Protein AF-A0A7J8FVD7-F1 (afdb_monomer_lite)

Secondary structure (DSSP, 8-state):
-HHHHHH-HHHHHHTTT---HHHHHHHHHHHHHT---TTS-HHHHHHHHHHHHHHHHHHHHHHSSS-HHHHHHHHHHHHHHHTHHHHHHTTHHHHHHT-------

InterPro domains:
  IPR002475 Bcl2-like [PS50062] (48-95)
  IPR036834 Bcl-2-like superfamily [G3DSA:1.10.437.10] (1-100)
  IPR036834 Bcl-2-like superfamily [SSF56854] (2-103)

Sequence (105 aa):
MERELKKDKALMNSFQDGLSYSVFKTITDQFLRGVDTRGESEVNARGFKAALAIDVTAKLTAIDNHPMNKVLGFGAKYLRENFSPWIQQHGGWEKVLGIAHEEVD

Foldseek 3Di:
DLVVCVVPVVNVVVCPVHDDLVNLLVVLVVVLVPDDCPPHDPLQSLLVSLVVLVVSLVSVLVRDDDDNVVSVVSSVVNCVVPPVVVQVVVVHNCRSNVPDPPPPD

Organism: Molossus molossus (NCBI:txid27622)

Structure (mmCIF, N/CA/C/O backbone):
data_AF-A0A7J8FVD7-F1
#
_entry.id   AF-A0A7J8FVD7-F1
#
loop_
_atom_site.group_PDB
_atom_site.id
_atom_site.type_symbol
_atom_site.label_atom_id
_atom_site.label_alt_id
_atom_site.label_comp_id
_atom_site.label_asym_id
_atom_site.label_entity_id
_atom_site.label_seq_id
_atom_site.pdbx_PDB_ins_code
_atom_site.Cartn_x
_atom_site.Cartn_y
_atom_site.Cartn_z
_atom_site.occupancy
_atom_site.B_iso_or_equiv
_atom_site.auth_seq_id
_atom_site.auth_comp_id
_atom_site.auth_asym_id
_atom_site.auth_atom_id
_atom_site.pdbx_PDB_model_num
ATOM 1 N N . MET A 1 1 ? -3.601 -16.611 -7.546 1.00 53.28 1 MET A N 1
ATOM 2 C CA . MET A 1 1 ? -3.172 -15.227 -7.827 1.00 53.28 1 MET A CA 1
ATOM 3 C C . MET A 1 1 ? -1.902 -15.178 -8.654 1.00 53.28 1 MET A C 1
ATOM 5 O O . MET A 1 1 ? -2.022 -14.824 -9.807 1.00 53.28 1 MET A O 1
ATOM 9 N N . GLU A 1 2 ? -0.733 -15.584 -8.150 1.00 49.66 2 GLU A N 1
ATOM 10 C CA . GLU A 1 2 ? 0.505 -15.591 -8.957 1.00 49.66 2 GLU A CA 1
ATOM 11 C C . GLU A 1 2 ? 0.348 -16.401 -10.256 1.00 49.66 2 GLU A C 1
ATOM 13 O O . GLU A 1 2 ? 0.655 -15.924 -11.341 1.00 49.66 2 GLU A O 1
ATOM 18 N N . ARG A 1 3 ? -0.255 -17.594 -10.156 1.00 54.41 3 ARG A N 1
ATOM 19 C CA . ARG A 1 3 ? -0.618 -18.426 -11.313 1.00 54.41 3 ARG A CA 1
ATOM 20 C C . ARG A 1 3 ? -1.650 -17.791 -12.247 1.00 54.41 3 ARG A C 1
ATOM 22 O O . ARG A 1 3 ? -1.649 -18.125 -13.418 1.00 54.41 3 ARG A O 1
ATOM 29 N N . GLU A 1 4 ? -2.518 -16.915 -11.748 1.00 58.62 4 GLU A N 1
ATOM 30 C CA . GLU A 1 4 ? -3.546 -16.251 -12.567 1.00 58.62 4 GLU A CA 1
ATOM 31 C C . GLU A 1 4 ? -2.971 -15.009 -13.262 1.00 58.62 4 GLU A C 1
ATOM 33 O O . GLU A 1 4 ? -3.179 -14.825 -14.454 1.00 58.62 4 GLU A O 1
ATOM 38 N N . LEU A 1 5 ? -2.129 -14.241 -12.560 1.00 60.22 5 LEU A N 1
ATOM 39 C CA . LEU A 1 5 ? -1.349 -13.133 -13.117 1.00 60.22 5 LEU A CA 1
ATOM 40 C C . LEU A 1 5 ? -0.393 -13.614 -14.218 1.00 60.22 5 LEU A C 1
ATOM 42 O O . LEU A 1 5 ? -0.299 -12.980 -15.260 1.00 60.22 5 LEU A O 1
ATOM 46 N N . LYS A 1 6 ? 0.258 -14.771 -14.026 1.00 58.19 6 LYS A N 1
ATOM 47 C CA . LYS A 1 6 ? 1.152 -15.379 -15.029 1.00 58.19 6 LYS A CA 1
ATOM 48 C C . LYS A 1 6 ? 0.422 -15.972 -16.242 1.00 58.19 6 LYS A C 1
ATOM 50 O O . LYS A 1 6 ? 1.041 -16.129 -17.291 1.00 58.19 6 LYS A O 1
ATOM 55 N N . LYS A 1 7 ? -0.860 -16.339 -16.114 1.00 58.28 7 LYS A N 1
ATOM 56 C CA . LYS A 1 7 ? -1.675 -16.878 -17.222 1.00 58.28 7 LYS A CA 1
ATOM 57 C C . LYS A 1 7 ? -2.189 -15.781 -18.145 1.00 58.28 7 LYS A C 1
ATOM 59 O O . LYS A 1 7 ? -2.379 -16.034 -19.335 1.00 58.28 7 LYS A O 1
ATOM 64 N N . ASP A 1 8 ? -2.412 -14.584 -17.612 1.00 66.00 8 ASP A N 1
ATOM 65 C CA . ASP A 1 8 ? -2.868 -13.456 -18.406 1.00 66.00 8 ASP A CA 1
ATOM 66 C C . ASP A 1 8 ? -1.692 -12.841 -19.179 1.00 66.00 8 ASP A C 1
ATOM 68 O O . ASP A 1 8 ? -0.924 -12.006 -18.701 1.00 66.00 8 ASP A O 1
ATOM 72 N N . LYS A 1 9 ? -1.546 -13.309 -20.419 1.00 58.47 9 LYS A N 1
ATOM 73 C CA . LYS A 1 9 ? -0.483 -12.908 -21.343 1.00 58.47 9 LYS A CA 1
ATOM 74 C C . LYS A 1 9 ? -0.549 -11.417 -21.703 1.00 58.47 9 LYS A C 1
ATOM 76 O O . LYS A 1 9 ? 0.484 -10.840 -22.025 1.00 58.47 9 LYS A O 1
ATOM 81 N N . ALA A 1 10 ? -1.729 -10.792 -21.646 1.00 59.66 10 ALA A N 1
ATOM 82 C CA . ALA A 1 10 ? -1.897 -9.364 -21.913 1.00 59.66 10 ALA A CA 1
ATOM 83 C C . ALA A 1 10 ? -1.413 -8.521 -20.724 1.00 59.66 10 ALA A C 1
ATOM 85 O O . ALA A 1 10 ? -0.693 -7.542 -20.923 1.00 59.66 10 ALA A O 1
ATOM 86 N N . LEU A 1 11 ? -1.720 -8.957 -19.498 1.00 63.44 11 LEU A N 1
ATOM 87 C CA . LEU A 1 11 ? -1.145 -8.400 -18.270 1.00 63.44 11 LEU A CA 1
ATOM 88 C C . LEU A 1 11 ? 0.380 -8.549 -18.259 1.00 63.44 11 LEU A C 1
ATOM 90 O O . LEU A 1 11 ? 1.079 -7.558 -18.075 1.00 63.44 11 LEU A O 1
ATOM 94 N N . MET A 1 12 ? 0.901 -9.742 -18.553 1.00 63.47 12 MET A N 1
ATOM 95 C CA . MET A 1 12 ? 2.349 -9.983 -18.614 1.00 63.47 12 MET A CA 1
ATOM 96 C C . MET A 1 12 ? 3.041 -9.126 -19.688 1.00 63.47 12 MET A C 1
ATOM 98 O O . MET A 1 12 ? 4.110 -8.574 -19.444 1.00 63.47 12 MET A O 1
ATOM 102 N N . ASN A 1 13 ? 2.410 -8.937 -20.852 1.00 60.53 13 ASN A N 1
ATOM 103 C CA . ASN A 1 13 ? 2.932 -8.053 -21.898 1.00 60.53 13 ASN A CA 1
ATOM 104 C C . ASN A 1 13 ? 2.899 -6.568 -21.492 1.00 60.53 13 ASN A C 1
ATOM 106 O O . ASN A 1 13 ? 3.787 -5.819 -21.886 1.00 60.53 13 ASN A O 1
ATOM 110 N N . SER A 1 14 ? 1.935 -6.140 -20.668 1.00 59.62 14 SER A N 1
ATOM 111 C CA . SER A 1 14 ? 1.886 -4.764 -20.143 1.00 59.62 14 SER A CA 1
ATOM 112 C C . SER A 1 14 ? 3.040 -4.426 -19.187 1.00 59.62 14 SER A C 1
ATOM 114 O O . SER A 1 14 ? 3.302 -3.251 -18.935 1.00 59.62 14 SER A O 1
ATOM 116 N N . PHE A 1 15 ? 3.763 -5.439 -18.693 1.00 62.12 15 PHE A N 1
ATOM 117 C CA . PHE A 1 15 ? 4.966 -5.270 -17.877 1.00 62.12 15 PHE A CA 1
ATOM 118 C C . PHE A 1 15 ? 6.270 -5.243 -18.691 1.00 62.12 15 PHE A C 1
ATOM 120 O O . PHE A 1 15 ? 7.326 -5.036 -18.095 1.00 62.12 15 PHE A O 1
ATOM 127 N N . GLN A 1 16 ? 6.239 -5.398 -20.025 1.00 57.78 16 GLN A N 1
ATOM 128 C CA . GLN A 1 16 ? 7.460 -5.413 -20.852 1.00 57.78 16 GLN A CA 1
ATOM 129 C C . GLN A 1 16 ? 8.232 -4.082 -20.827 1.00 57.78 16 GLN A C 1
ATOM 131 O O . GLN A 1 16 ? 9.458 -4.104 -20.768 1.00 57.78 16 GLN A O 1
ATOM 136 N N . ASP A 1 17 ? 7.535 -2.942 -20.750 1.00 63.97 17 ASP A N 1
ATOM 137 C CA . ASP A 1 17 ? 8.138 -1.609 -20.523 1.00 63.97 17 ASP A CA 1
ATOM 138 C C . ASP A 1 17 ? 8.336 -1.286 -19.025 1.00 63.97 17 ASP A C 1
ATOM 140 O O . ASP A 1 17 ? 8.825 -0.227 -18.620 1.00 63.97 17 ASP A O 1
ATOM 144 N N . GLY A 1 18 ? 7.963 -2.243 -18.183 1.00 68.88 18 GLY A N 1
ATOM 145 C CA . GLY A 1 18 ? 8.072 -2.240 -16.744 1.00 68.88 18 GLY A CA 1
ATOM 146 C C . GLY A 1 18 ? 6.859 -1.735 -15.984 1.00 68.88 18 GLY A C 1
ATOM 147 O O . GLY A 1 18 ? 6.065 -0.924 -16.453 1.00 68.88 18 GLY A O 1
ATOM 148 N N . LEU A 1 19 ? 6.729 -2.216 -14.745 1.00 78.44 19 LEU A N 1
ATOM 149 C CA . LEU A 1 19 ? 5.618 -1.844 -13.878 1.00 78.44 19 LEU A CA 1
ATOM 150 C C . LEU A 1 19 ? 5.673 -0.338 -13.576 1.00 78.44 19 LEU A C 1
ATOM 152 O O . LEU A 1 19 ? 6.656 0.174 -13.021 1.00 78.44 19 LEU A O 1
ATOM 156 N N . SER A 1 20 ? 4.620 0.382 -13.955 1.00 86.94 20 SER A N 1
ATOM 157 C CA . SER A 1 20 ? 4.395 1.784 -13.598 1.00 86.94 20 SER A CA 1
ATOM 158 C C . SER A 1 20 ? 3.471 1.887 -12.381 1.00 86.94 20 SER A C 1
ATOM 160 O O . SER A 1 20 ? 2.760 0.940 -12.038 1.00 86.94 20 SER A O 1
ATOM 162 N N . TYR A 1 21 ? 3.448 3.052 -11.723 1.00 90.25 21 TYR A N 1
ATOM 163 C CA . TYR A 1 21 ? 2.564 3.255 -10.570 1.00 90.25 21 TYR A CA 1
ATOM 164 C C . TYR A 1 21 ? 1.080 3.162 -10.949 1.00 90.25 21 TYR A C 1
ATOM 166 O O . TYR A 1 21 ? 0.288 2.631 -10.178 1.00 90.25 21 TYR A O 1
ATOM 174 N N . SER A 1 22 ? 0.689 3.661 -12.126 1.00 89.69 22 SER A N 1
ATOM 175 C CA . SER A 1 22 ? -0.705 3.593 -12.579 1.00 89.69 22 SER A CA 1
ATOM 176 C C . SER A 1 22 ? -1.157 2.148 -12.771 1.00 89.69 22 SER A C 1
ATOM 178 O O . SER A 1 22 ? -2.223 1.787 -12.282 1.00 89.69 22 SER A O 1
ATOM 180 N N . VAL A 1 23 ? -0.319 1.309 -13.388 1.00 86.62 23 VAL A N 1
ATOM 181 C CA . VAL A 1 23 ? -0.593 -0.125 -13.562 1.00 86.62 23 VAL A CA 1
ATOM 182 C C . VAL A 1 23 ? -0.655 -0.833 -12.208 1.00 86.62 23 VAL A C 1
ATOM 184 O O . VAL A 1 23 ? -1.628 -1.536 -11.936 1.00 86.62 23 VAL A O 1
ATOM 187 N N . PHE A 1 24 ? 0.314 -0.583 -11.317 1.00 89.88 24 PHE A N 1
ATOM 188 C CA . PHE A 1 24 ? 0.289 -1.093 -9.941 1.00 89.88 24 PHE A CA 1
ATOM 189 C C . PHE A 1 24 ? -1.026 -0.733 -9.228 1.00 89.88 24 PHE A C 1
ATOM 191 O O . PHE A 1 24 ? -1.681 -1.594 -8.635 1.00 89.88 24 PHE A O 1
ATOM 198 N N . LYS A 1 25 ? -1.440 0.536 -9.324 1.00 93.06 25 LYS A N 1
ATOM 199 C CA . LYS A 1 25 ? -2.674 1.041 -8.718 1.00 93.06 25 LYS A CA 1
ATOM 200 C C . LYS A 1 25 ? -3.901 0.337 -9.292 1.00 93.06 25 LYS A C 1
ATOM 202 O O . LYS A 1 25 ? -4.755 -0.087 -8.525 1.00 93.06 25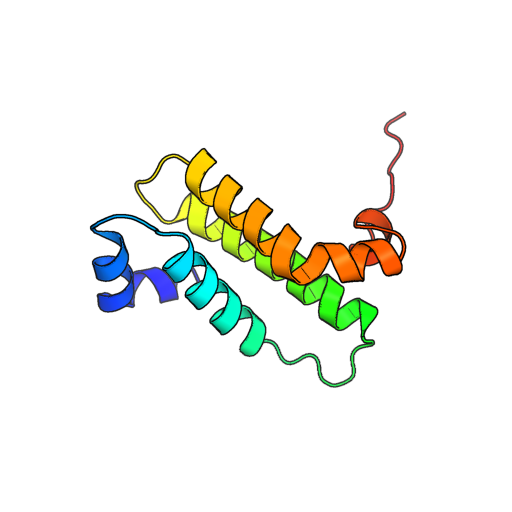 LYS A O 1
ATOM 207 N N . THR A 1 26 ? -3.985 0.181 -10.614 1.00 90.56 26 THR A N 1
ATOM 208 C CA . THR A 1 26 ? -5.107 -0.506 -11.269 1.00 90.56 26 THR A CA 1
ATOM 209 C C . THR A 1 26 ? -5.227 -1.958 -10.819 1.00 90.56 26 THR A C 1
ATOM 211 O O . THR A 1 26 ? -6.323 -2.377 -10.454 1.00 90.56 26 THR A O 1
ATOM 214 N N . ILE A 1 27 ? -4.117 -2.701 -10.778 1.00 87.44 27 ILE A N 1
ATOM 215 C CA . ILE A 1 27 ? -4.102 -4.097 -10.313 1.00 87.44 27 ILE A CA 1
ATOM 216 C C . ILE A 1 27 ? -4.576 -4.178 -8.860 1.00 87.44 27 ILE A C 1
ATOM 218 O O . ILE A 1 27 ? -5.440 -4.991 -8.527 1.00 87.44 27 ILE A O 1
ATOM 222 N N . THR A 1 28 ? -4.047 -3.304 -8.001 1.00 91.81 28 THR A N 1
ATOM 223 C CA . THR A 1 28 ? -4.388 -3.298 -6.574 1.00 91.81 28 THR A CA 1
ATOM 224 C C . THR A 1 28 ? -5.856 -2.922 -6.360 1.00 91.81 28 THR A C 1
ATOM 226 O O . THR A 1 28 ? -6.572 -3.635 -5.664 1.00 91.81 28 THR A O 1
ATOM 229 N N . ASP A 1 29 ? -6.354 -1.876 -7.026 1.00 93.62 29 ASP A N 1
ATOM 230 C CA . ASP A 1 29 ? -7.758 -1.454 -6.948 1.00 93.62 29 ASP A CA 1
ATOM 231 C C . ASP A 1 29 ? -8.715 -2.560 -7.413 1.00 93.62 29 ASP A C 1
ATOM 233 O O . ASP A 1 29 ? -9.740 -2.802 -6.773 1.00 93.62 29 ASP A O 1
ATOM 237 N N . GLN A 1 30 ? -8.398 -3.237 -8.520 1.00 89.38 30 GLN A N 1
ATOM 238 C CA . GLN A 1 30 ? -9.203 -4.351 -9.026 1.00 89.38 30 GLN A CA 1
ATOM 239 C C . GLN A 1 30 ? -9.238 -5.505 -8.029 1.00 89.38 30 GLN A C 1
ATOM 241 O O . GLN A 1 30 ? -10.311 -6.050 -7.767 1.00 89.38 30 GLN A O 1
ATOM 246 N N . PHE A 1 31 ? -8.093 -5.838 -7.431 1.00 87.44 31 PHE A N 1
ATOM 247 C CA . PHE A 1 31 ? -8.038 -6.898 -6.440 1.00 87.44 31 PHE A CA 1
ATOM 248 C C . PHE A 1 31 ? -8.872 -6.570 -5.199 1.00 87.44 31 PHE A C 1
ATOM 250 O O . PHE A 1 31 ? -9.696 -7.380 -4.784 1.00 87.44 31 PHE A O 1
ATOM 257 N N . LEU A 1 32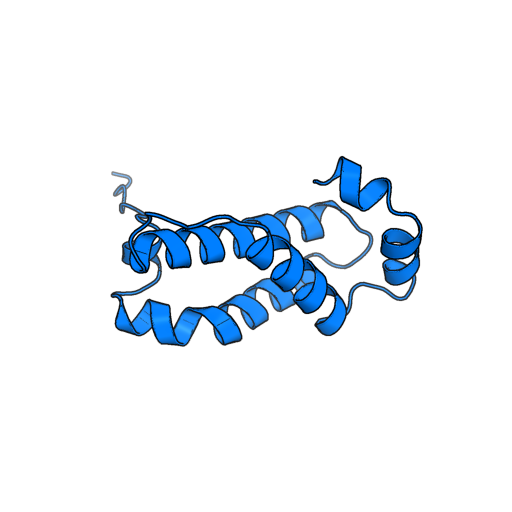 ? -8.737 -5.359 -4.653 1.00 91.81 32 LEU A N 1
ATOM 258 C CA . LEU A 1 32 ? -9.478 -4.941 -3.461 1.00 91.81 32 LEU A CA 1
ATOM 259 C C . LEU A 1 32 ? -10.987 -4.795 -3.696 1.00 91.81 32 LEU A C 1
ATOM 261 O O . LEU A 1 32 ? -11.770 -4.968 -2.760 1.00 91.81 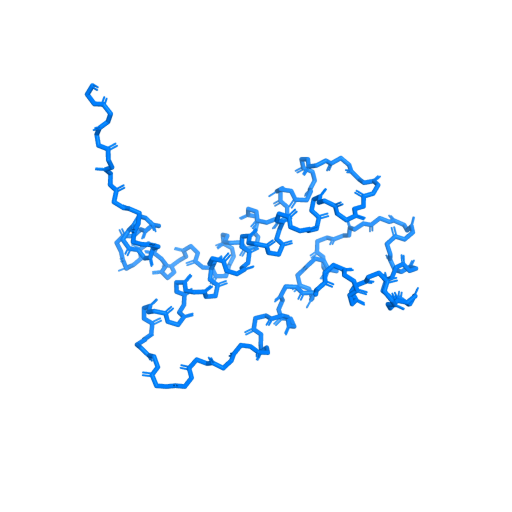32 LEU A O 1
ATOM 265 N N . ARG A 1 33 ? -11.413 -4.472 -4.924 1.00 89.50 33 ARG A N 1
ATOM 266 C CA . ARG A 1 33 ? -12.836 -4.438 -5.308 1.00 89.50 33 ARG A CA 1
ATOM 267 C C . ARG A 1 33 ? -13.471 -5.825 -5.338 1.00 89.50 33 ARG A C 1
ATOM 269 O O . ARG A 1 33 ? -14.664 -5.925 -5.082 1.00 89.50 33 ARG A O 1
ATOM 276 N N . GLY A 1 34 ? -12.694 -6.864 -5.643 1.00 85.00 34 GLY A N 1
ATOM 277 C CA . GLY A 1 34 ? -13.166 -8.252 -5.660 1.00 85.00 34 GLY A CA 1
ATOM 278 C C . GLY A 1 34 ? -13.368 -8.865 -4.272 1.00 85.00 34 GLY A C 1
ATOM 279 O O . GLY A 1 34 ? -13.866 -9.983 -4.170 1.00 85.00 34 GLY A O 1
ATOM 280 N N . VAL A 1 35 ? -12.980 -8.159 -3.208 1.00 87.50 35 VAL A N 1
ATOM 281 C CA . VAL A 1 35 ? -13.110 -8.628 -1.828 1.00 87.50 35 VAL A CA 1
ATOM 282 C C . VAL A 1 35 ? -14.511 -8.317 -1.314 1.00 87.50 35 VAL A C 1
ATOM 284 O O . VAL A 1 35 ? -14.860 -7.147 -1.127 1.00 87.50 35 VAL A O 1
ATOM 287 N N . ASP A 1 36 ? -15.291 -9.362 -1.044 1.00 89.38 36 ASP A N 1
ATOM 288 C CA . ASP A 1 36 ? -16.554 -9.224 -0.326 1.00 89.38 36 ASP A CA 1
ATOM 289 C C . ASP A 1 36 ? -16.274 -8.949 1.156 1.00 89.38 36 ASP A C 1
ATOM 291 O O . ASP A 1 36 ? -15.655 -9.753 1.849 1.00 89.38 36 ASP A O 1
ATOM 295 N N . THR A 1 37 ? -16.699 -7.779 1.628 1.00 87.88 37 THR A N 1
ATOM 296 C CA . THR A 1 37 ? -16.601 -7.370 3.036 1.00 87.88 37 THR A CA 1
ATOM 297 C C . THR A 1 37 ? -17.981 -7.170 3.657 1.00 87.88 37 THR A C 1
ATOM 299 O O . THR A 1 37 ? -18.131 -6.416 4.620 1.00 87.88 37 THR A O 1
ATOM 302 N N . ARG A 1 38 ? -19.032 -7.754 3.071 1.00 90.12 38 ARG A N 1
ATOM 303 C CA . ARG A 1 38 ? -20.390 -7.628 3.595 1.00 90.12 38 ARG A CA 1
ATOM 304 C C . ARG A 1 38 ? -20.501 -8.338 4.944 1.00 90.12 38 ARG A C 1
ATOM 306 O O . ARG A 1 38 ? -20.181 -9.511 5.063 1.00 90.12 38 ARG A O 1
ATOM 313 N N . GLY A 1 39 ? -21.014 -7.623 5.944 1.00 88.50 39 GLY A N 1
ATOM 314 C CA . GLY A 1 39 ? -21.176 -8.143 7.306 1.00 88.50 39 GLY A CA 1
ATOM 315 C C . GLY A 1 39 ? -19.988 -7.873 8.232 1.00 88.50 39 GLY A C 1
ATOM 316 O O . GLY A 1 39 ? -20.128 -8.052 9.437 1.00 88.50 39 GLY A O 1
ATOM 317 N N . GLU A 1 40 ? -18.867 -7.373 7.705 1.00 91.38 40 GLU A N 1
ATOM 318 C CA . GLU A 1 40 ? -17.727 -6.933 8.511 1.00 91.38 40 GLU A CA 1
ATOM 319 C C . GLU A 1 40 ? -17.916 -5.511 9.051 1.00 91.38 40 GLU A C 1
ATOM 321 O O . GLU A 1 40 ? -18.564 -4.664 8.427 1.00 91.38 40 GLU A O 1
ATOM 326 N N . SER A 1 41 ? -17.293 -5.225 10.198 1.00 91.69 41 SER A N 1
ATOM 327 C CA . SER A 1 41 ? -17.165 -3.846 10.681 1.00 91.69 41 SER A CA 1
ATOM 328 C C . SER A 1 41 ? -16.320 -3.016 9.707 1.00 91.69 41 SER A C 1
ATOM 330 O O . SER A 1 41 ? -15.459 -3.553 9.007 1.00 91.69 41 SER A O 1
ATOM 332 N N . GLU A 1 42 ? -16.513 -1.692 9.669 1.00 90.12 42 GLU A N 1
ATOM 333 C CA . GLU A 1 42 ? -15.699 -0.826 8.801 1.00 90.12 42 GLU A CA 1
ATOM 334 C C . GLU A 1 42 ? -14.199 -0.978 9.096 1.00 90.12 42 GLU A C 1
ATOM 336 O O . GLU A 1 42 ? -13.385 -0.999 8.169 1.00 90.12 42 GLU A O 1
ATOM 341 N N . VAL A 1 43 ? -13.845 -1.140 10.376 1.00 88.88 43 VAL A N 1
ATOM 342 C CA . VAL A 1 43 ? -12.457 -1.311 10.809 1.00 88.88 43 VAL A CA 1
ATOM 343 C C . VAL A 1 43 ? -11.868 -2.615 10.280 1.00 88.88 43 VAL A C 1
ATOM 345 O O . VAL A 1 43 ? -10.800 -2.583 9.671 1.00 88.88 43 VAL A O 1
ATOM 348 N N . ASN A 1 44 ? -12.588 -3.732 10.416 1.00 89.44 44 ASN A N 1
ATOM 349 C CA . ASN A 1 44 ? -12.151 -5.025 9.888 1.00 89.44 44 ASN A CA 1
ATOM 350 C C . ASN A 1 44 ? -12.051 -4.998 8.362 1.00 89.44 44 ASN A C 1
ATOM 352 O O . ASN A 1 44 ? -11.041 -5.407 7.796 1.00 89.44 44 ASN A O 1
ATOM 356 N N . ALA A 1 45 ? -13.070 -4.463 7.685 1.00 92.00 45 ALA A N 1
ATOM 357 C CA . ALA A 1 45 ? -13.119 -4.405 6.230 1.00 92.00 45 ALA A CA 1
ATOM 358 C C . ALA A 1 45 ? -11.965 -3.572 5.646 1.00 92.00 45 ALA A C 1
ATOM 360 O O . ALA A 1 45 ? -11.323 -3.983 4.676 1.00 92.00 45 ALA A O 1
ATOM 361 N N . ARG A 1 46 ? -11.680 -2.398 6.225 1.00 92.69 46 ARG A N 1
ATOM 362 C CA . ARG A 1 46 ? -10.586 -1.530 5.764 1.00 92.69 46 ARG A CA 1
ATOM 363 C C . ARG A 1 46 ? -9.216 -2.050 6.178 1.00 92.69 46 ARG A C 1
ATOM 365 O O . ARG A 1 46 ? -8.308 -2.005 5.350 1.00 92.69 46 ARG A O 1
ATOM 372 N N . GLY A 1 47 ? -9.070 -2.571 7.397 1.00 91.81 47 GLY A N 1
ATOM 373 C CA . GLY A 1 47 ? -7.834 -3.206 7.859 1.00 91.81 47 GLY A CA 1
ATOM 374 C C . GLY A 1 47 ? -7.457 -4.400 6.984 1.00 91.81 47 GLY A C 1
ATOM 375 O O . GLY A 1 47 ? -6.333 -4.477 6.491 1.00 91.81 47 GLY A O 1
ATOM 376 N N . PHE A 1 48 ? -8.431 -5.254 6.662 1.00 91.69 48 PHE A N 1
ATOM 377 C CA . PHE A 1 48 ? -8.237 -6.379 5.753 1.00 91.69 48 PHE A CA 1
ATOM 378 C C . PHE A 1 48 ? -7.835 -5.928 4.344 1.00 91.69 48 PHE A C 1
ATOM 380 O O . PHE A 1 48 ? -6.879 -6.452 3.776 1.00 91.69 48 PHE A O 1
ATOM 387 N N . LYS A 1 49 ? -8.487 -4.898 3.785 1.00 94.44 49 LYS A N 1
ATOM 388 C CA . LYS A 1 49 ? -8.092 -4.333 2.481 1.00 94.44 49 LYS A CA 1
ATOM 389 C C . LYS A 1 49 ? -6.685 -3.729 2.498 1.00 94.44 49 LYS A C 1
ATOM 391 O O . LYS A 1 49 ? -5.966 -3.858 1.510 1.00 94.44 49 LYS A O 1
ATOM 396 N N . ALA A 1 50 ? -6.268 -3.112 3.602 1.00 94.12 50 ALA A N 1
ATOM 397 C CA . ALA A 1 50 ? -4.910 -2.599 3.753 1.00 94.12 50 ALA A CA 1
ATOM 398 C C . ALA A 1 50 ? -3.878 -3.741 3.794 1.00 94.12 50 ALA A C 1
ATOM 400 O O . ALA A 1 50 ? -2.876 -3.689 3.081 1.00 94.12 50 ALA A O 1
ATOM 401 N N . ALA A 1 51 ? -4.159 -4.808 4.549 1.00 93.00 51 ALA A N 1
ATOM 402 C CA . ALA A 1 51 ? -3.331 -6.014 4.585 1.00 93.00 51 ALA A CA 1
ATOM 403 C C . ALA A 1 51 ? -3.232 -6.690 3.206 1.00 93.00 51 ALA A C 1
ATOM 405 O O . ALA A 1 51 ? -2.149 -7.086 2.778 1.00 93.00 51 ALA A O 1
ATOM 406 N N . LEU A 1 52 ? -4.334 -6.749 2.456 1.00 93.06 52 LEU A N 1
ATOM 407 C CA . LEU A 1 52 ? -4.332 -7.268 1.089 1.00 93.06 52 LEU A CA 1
ATOM 408 C C . LEU A 1 52 ? -3.527 -6.395 0.121 1.00 93.06 52 LEU A C 1
ATOM 410 O O . LEU A 1 52 ? -2.871 -6.929 -0.767 1.00 93.06 52 LEU A O 1
ATOM 414 N N . ALA A 1 53 ? -3.525 -5.070 0.281 1.00 95.19 53 ALA A N 1
ATOM 415 C CA . ALA A 1 53 ? -2.665 -4.193 -0.515 1.00 95.19 53 ALA A CA 1
ATOM 416 C C . ALA A 1 53 ? -1.169 -4.432 -0.221 1.00 95.19 53 ALA A C 1
ATOM 418 O O . ALA A 1 53 ? -0.343 -4.402 -1.140 1.00 95.19 53 ALA A O 1
ATOM 419 N N . ILE A 1 54 ? -0.819 -4.722 1.039 1.00 93.81 54 ILE A N 1
ATOM 420 C CA . ILE A 1 54 ? 0.535 -5.146 1.433 1.00 93.81 54 ILE A CA 1
ATOM 421 C C . ILE A 1 54 ? 0.887 -6.482 0.758 1.00 93.81 54 ILE A C 1
ATOM 423 O O . ILE A 1 54 ? 1.941 -6.593 0.134 1.00 93.81 54 ILE A O 1
ATOM 427 N N . ASP A 1 55 ? -0.015 -7.463 0.801 1.00 91.94 55 ASP A N 1
ATOM 428 C CA . ASP A 1 55 ? 0.171 -8.774 0.165 1.00 91.94 55 ASP A CA 1
ATOM 429 C C . ASP A 1 55 ? 0.300 -8.680 -1.370 1.00 91.94 55 ASP A C 1
ATOM 431 O O . ASP A 1 55 ? 1.189 -9.301 -1.953 1.00 91.94 55 ASP A O 1
ATOM 435 N N . VAL A 1 56 ? -0.503 -7.843 -2.040 1.00 90.56 56 VAL A N 1
ATOM 436 C CA . VAL A 1 56 ? -0.348 -7.553 -3.479 1.00 90.56 56 VAL A CA 1
ATOM 437 C C . VAL A 1 56 ? 1.022 -6.952 -3.768 1.00 90.56 56 VAL A C 1
ATOM 439 O O . VAL A 1 56 ? 1.675 -7.369 -4.723 1.00 90.56 56 VAL A O 1
ATOM 442 N N . THR A 1 57 ? 1.485 -6.013 -2.939 1.00 91.75 57 THR A N 1
ATOM 443 C CA . THR A 1 57 ? 2.824 -5.425 -3.080 1.00 91.75 57 THR A CA 1
ATOM 444 C C . THR A 1 57 ? 3.896 -6.510 -2.991 1.00 91.75 57 THR A C 1
ATOM 446 O O . THR A 1 57 ? 4.732 -6.608 -3.887 1.00 91.75 57 THR A O 1
ATOM 449 N N . ALA A 1 58 ? 3.840 -7.369 -1.969 1.00 89.94 58 ALA A N 1
ATOM 450 C CA . ALA A 1 58 ? 4.787 -8.468 -1.789 1.00 89.94 58 ALA A CA 1
ATOM 451 C C . ALA A 1 58 ? 4.759 -9.448 -2.975 1.00 89.94 58 ALA A C 1
ATOM 453 O O . ALA A 1 58 ? 5.800 -9.790 -3.536 1.00 89.94 58 ALA A O 1
ATOM 454 N N . LYS A 1 59 ? 3.572 -9.837 -3.446 1.00 86.44 59 LYS A N 1
ATOM 455 C CA . LYS A 1 59 ? 3.436 -10.716 -4.615 1.00 86.44 59 LYS A CA 1
ATOM 456 C C . LYS A 1 59 ? 3.979 -10.074 -5.887 1.00 86.44 59 LYS A C 1
ATOM 458 O O . LYS A 1 59 ? 4.665 -10.748 -6.644 1.00 86.44 59 LYS A O 1
ATOM 463 N N . LEU A 1 60 ? 3.740 -8.784 -6.114 1.00 82.19 60 LEU A N 1
ATOM 464 C CA . LEU A 1 60 ? 4.290 -8.075 -7.271 1.00 82.19 60 LEU A CA 1
ATOM 465 C C . LEU A 1 60 ? 5.814 -7.915 -7.186 1.00 82.19 60 LEU A C 1
ATOM 467 O O . LEU A 1 60 ? 6.465 -7.969 -8.224 1.00 82.19 60 LEU A O 1
ATOM 471 N N . THR A 1 61 ? 6.401 -7.806 -5.985 1.00 82.56 61 THR A N 1
ATOM 472 C CA . THR A 1 61 ? 7.870 -7.867 -5.834 1.00 82.56 61 THR A CA 1
ATOM 473 C C . THR A 1 61 ? 8.441 -9.239 -6.200 1.00 82.56 61 THR A C 1
ATOM 475 O O . THR A 1 61 ? 9.582 -9.317 -6.642 1.00 82.56 61 THR A O 1
ATOM 478 N N . ALA A 1 62 ? 7.655 -10.309 -6.041 1.00 77.62 62 ALA A N 1
ATOM 479 C CA . ALA A 1 62 ? 8.057 -11.676 -6.366 1.00 77.62 62 ALA A CA 1
ATOM 480 C C . ALA A 1 62 ? 7.801 -12.061 -7.836 1.00 77.62 62 ALA A C 1
ATOM 482 O O . ALA A 1 62 ? 8.351 -13.056 -8.307 1.00 77.62 62 ALA A O 1
ATOM 483 N N . ILE A 1 63 ? 6.947 -11.316 -8.552 1.00 72.12 63 ILE A N 1
ATOM 484 C CA . ILE A 1 63 ? 6.476 -11.693 -9.891 1.00 72.12 63 ILE A CA 1
ATOM 485 C C . ILE A 1 63 ? 7.360 -11.173 -11.032 1.00 72.12 63 ILE A C 1
ATOM 487 O O . ILE A 1 63 ? 7.311 -11.813 -12.081 1.00 72.12 63 ILE A O 1
ATOM 491 N N . ASP A 1 64 ? 8.172 -10.108 -10.902 1.00 59.19 64 ASP A N 1
ATOM 492 C CA . ASP A 1 64 ? 8.849 -9.602 -12.113 1.00 59.19 64 ASP A CA 1
ATOM 493 C C . ASP A 1 64 ? 10.134 -8.751 -11.972 1.00 59.19 64 ASP A C 1
ATOM 495 O O . ASP A 1 64 ? 10.430 -8.150 -10.941 1.00 59.19 64 ASP A O 1
ATOM 499 N N . ASN A 1 65 ? 10.840 -8.717 -13.109 1.00 62.00 65 ASN A N 1
ATOM 500 C CA . ASN A 1 65 ? 12.121 -8.169 -13.578 1.00 62.00 65 ASN A CA 1
ATOM 501 C C . ASN A 1 65 ? 12.502 -6.710 -13.221 1.00 62.00 65 ASN A C 1
ATOM 503 O O . ASN A 1 65 ? 13.332 -6.105 -13.907 1.00 62.00 65 ASN A O 1
ATOM 507 N N . HIS A 1 66 ? 11.939 -6.110 -12.172 1.00 62.47 66 HIS A N 1
ATOM 508 C CA . HIS A 1 66 ? 12.237 -4.730 -11.766 1.00 62.47 66 HIS A CA 1
ATOM 509 C C . HIS A 1 66 ? 12.948 -4.676 -10.412 1.00 62.47 66 HIS A C 1
ATOM 511 O O . HIS A 1 66 ? 12.759 -5.552 -9.571 1.00 62.47 66 HIS A O 1
ATOM 517 N N . PRO A 1 67 ? 13.738 -3.621 -10.146 1.00 77.06 67 PRO A N 1
ATOM 518 C CA . PRO A 1 67 ? 14.312 -3.405 -8.826 1.00 77.06 67 PRO A CA 1
ATOM 519 C C . PRO A 1 67 ? 13.222 -3.397 -7.737 1.00 77.06 67 PRO A C 1
ATOM 521 O O . PRO A 1 67 ? 12.278 -2.606 -7.797 1.00 77.06 67 PRO A O 1
ATOM 524 N N . MET A 1 68 ? 13.351 -4.273 -6.735 1.00 83.06 68 MET A N 1
ATOM 525 C CA . MET A 1 68 ? 12.373 -4.475 -5.650 1.00 83.06 68 MET A CA 1
ATOM 526 C C . MET A 1 68 ? 11.959 -3.166 -4.956 1.00 83.06 68 MET A C 1
ATOM 528 O O . MET A 1 68 ? 10.786 -2.944 -4.658 1.00 83.06 68 MET A O 1
ATOM 532 N N . ASN A 1 69 ? 12.915 -2.258 -4.759 1.00 86.88 69 ASN A N 1
ATOM 533 C CA . ASN A 1 69 ? 12.717 -0.916 -4.209 1.00 86.88 69 ASN A CA 1
ATOM 534 C C . ASN A 1 69 ? 11.677 -0.082 -4.980 1.00 86.88 69 ASN A C 1
ATOM 536 O O . ASN A 1 69 ? 10.956 0.702 -4.364 1.00 86.88 69 ASN A O 1
ATOM 540 N N . LYS A 1 70 ? 11.544 -0.266 -6.300 1.00 87.06 70 LYS A N 1
ATOM 541 C CA . LYS A 1 70 ? 10.523 0.422 -7.105 1.00 87.06 70 LYS A CA 1
ATOM 542 C C . LYS A 1 70 ? 9.116 -0.033 -6.718 1.00 87.06 70 LYS A C 1
ATOM 544 O O . LYS A 1 70 ? 8.242 0.802 -6.489 1.00 87.06 70 LYS A O 1
ATOM 549 N N . VAL A 1 71 ? 8.907 -1.344 -6.610 1.00 88.19 71 VAL A N 1
ATOM 550 C CA . VAL A 1 71 ? 7.597 -1.928 -6.283 1.00 88.19 71 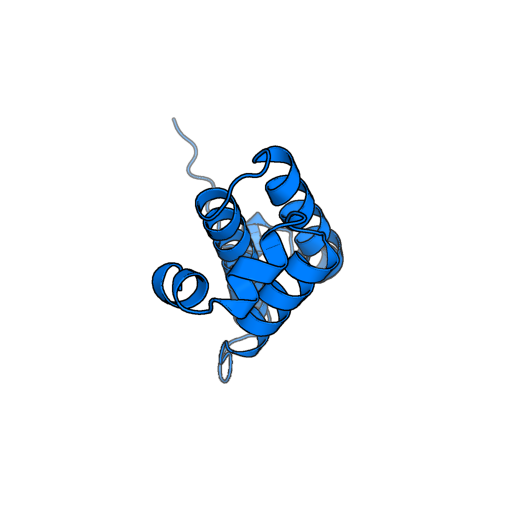VAL A CA 1
ATOM 551 C C . VAL A 1 71 ? 7.223 -1.649 -4.825 1.00 88.19 71 VAL A C 1
ATOM 553 O O . VAL A 1 71 ? 6.092 -1.249 -4.555 1.00 88.19 71 VAL A O 1
ATOM 556 N N . LEU A 1 72 ? 8.182 -1.738 -3.897 1.00 91.88 72 LEU A N 1
ATOM 557 C CA . LEU A 1 72 ? 7.983 -1.312 -2.506 1.00 91.88 72 LEU A CA 1
ATOM 558 C C . LEU A 1 72 ? 7.612 0.176 -2.414 1.00 91.88 72 LEU A C 1
ATOM 560 O O . LEU A 1 72 ? 6.704 0.542 -1.668 1.00 91.88 72 LEU A O 1
ATOM 564 N N . GLY A 1 73 ? 8.253 1.033 -3.218 1.00 93.56 73 GLY A N 1
ATOM 565 C CA . GLY A 1 73 ? 7.908 2.452 -3.319 1.00 93.56 73 GLY A CA 1
ATOM 566 C C . GLY A 1 73 ? 6.474 2.689 -3.806 1.00 93.56 73 GLY A C 1
ATOM 567 O O . GLY A 1 73 ? 5.788 3.577 -3.295 1.00 93.56 73 GLY A O 1
ATOM 568 N N . PHE A 1 74 ? 5.983 1.877 -4.746 1.00 94.44 74 PHE A N 1
ATOM 569 C CA . PHE A 1 74 ? 4.583 1.924 -5.178 1.00 94.44 74 PHE A CA 1
ATOM 570 C C . PHE A 1 74 ? 3.619 1.479 -4.082 1.00 94.44 74 PHE A C 1
ATOM 572 O O . PHE A 1 74 ? 2.634 2.179 -3.849 1.00 94.44 74 PHE A O 1
ATOM 579 N N . GLY A 1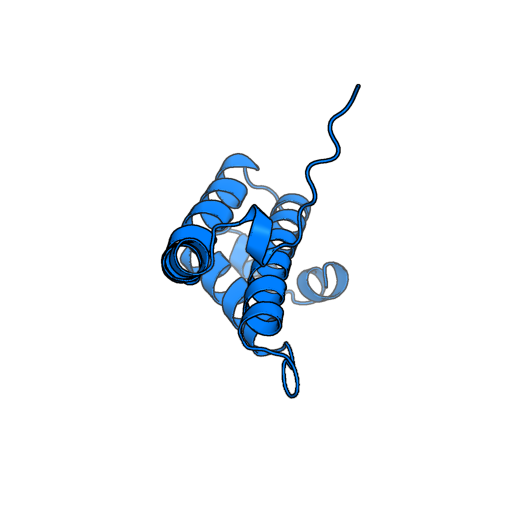 75 ? 3.925 0.391 -3.370 1.00 94.81 75 GLY A N 1
ATOM 580 C CA . GLY A 1 75 ? 3.131 -0.062 -2.227 1.00 94.81 75 GLY A CA 1
ATOM 581 C C . GLY A 1 75 ? 3.030 1.006 -1.139 1.00 94.81 75 GLY A C 1
ATOM 582 O O . GLY A 1 75 ? 1.929 1.379 -0.735 1.00 94.81 75 GLY A O 1
ATOM 583 N N . ALA A 1 76 ? 4.161 1.595 -0.740 1.00 96.31 76 ALA A N 1
ATOM 584 C CA . ALA A 1 76 ? 4.194 2.674 0.248 1.00 96.31 76 ALA A CA 1
ATOM 585 C C . ALA A 1 76 ? 3.376 3.898 -0.200 1.00 96.31 76 ALA A C 1
ATOM 587 O O . ALA A 1 76 ? 2.600 4.457 0.580 1.00 96.31 76 ALA A O 1
ATOM 588 N N . LYS A 1 77 ? 3.504 4.299 -1.473 1.00 97.25 77 LYS A N 1
ATOM 589 C CA . LYS A 1 77 ? 2.720 5.402 -2.043 1.00 97.25 77 LYS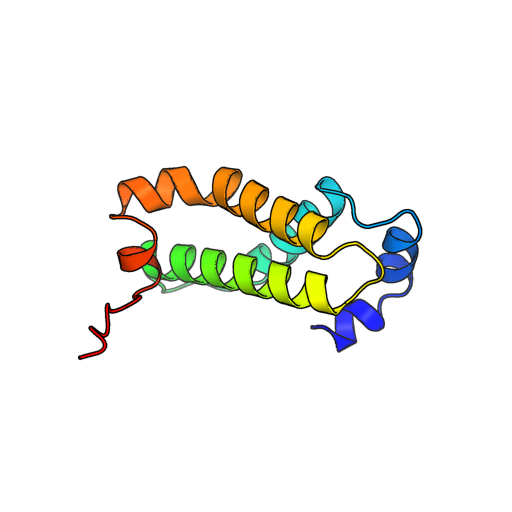 A CA 1
ATOM 590 C C . LYS A 1 77 ? 1.219 5.096 -2.028 1.00 97.25 77 LYS A C 1
ATOM 592 O O . LYS A 1 77 ? 0.442 5.943 -1.593 1.00 97.25 77 LYS A O 1
ATOM 597 N N . TYR A 1 78 ? 0.822 3.894 -2.441 1.00 97.44 78 TYR A N 1
ATOM 598 C CA . TYR A 1 78 ? -0.576 3.473 -2.488 1.00 97.44 78 TYR A CA 1
ATOM 599 C C . TYR A 1 78 ? -1.214 3.432 -1.096 1.00 97.44 78 TYR A C 1
ATOM 601 O O . TYR A 1 78 ? -2.303 3.974 -0.904 1.00 97.44 78 TYR A O 1
ATOM 609 N N . LEU A 1 79 ? -0.524 2.859 -0.106 1.00 96.88 79 LEU A N 1
ATOM 610 C CA . LEU A 1 79 ? -0.998 2.824 1.280 1.00 96.88 79 LEU A CA 1
ATOM 611 C C . LEU A 1 79 ? -1.176 4.240 1.843 1.00 96.88 79 LEU A C 1
ATOM 613 O O . LEU A 1 79 ? -2.197 4.535 2.467 1.00 96.88 79 LEU A O 1
ATOM 617 N N . ARG A 1 80 ? -0.233 5.144 1.551 1.00 96.06 80 ARG A N 1
ATOM 618 C CA . ARG A 1 80 ? -0.317 6.546 1.974 1.00 96.06 80 ARG A CA 1
ATOM 619 C C . ARG A 1 80 ? -1.510 7.281 1.372 1.00 96.06 80 ARG A C 1
ATOM 621 O O . ARG A 1 80 ? -2.167 8.034 2.080 1.00 96.06 80 ARG A O 1
ATOM 628 N N . GLU A 1 81 ? -1.775 7.084 0.085 1.00 96.00 81 GLU A N 1
ATOM 629 C CA . GLU A 1 81 ? -2.860 7.775 -0.621 1.00 96.00 81 GLU A CA 1
ATOM 630 C C . GLU A 1 81 ? -4.247 7.238 -0.246 1.00 96.00 81 GLU A C 1
ATOM 632 O O . GLU A 1 81 ? -5.190 8.019 -0.152 1.00 96.00 81 GLU A O 1
ATOM 637 N N . ASN A 1 82 ? -4.381 5.928 -0.012 1.00 95.88 82 ASN A N 1
ATOM 638 C CA . ASN A 1 82 ? -5.693 5.279 0.102 1.00 95.88 82 ASN A CA 1
ATOM 639 C C . ASN A 1 82 ? -6.080 4.895 1.538 1.00 95.88 82 ASN A C 1
ATOM 641 O O . ASN A 1 82 ? -7.269 4.766 1.828 1.00 95.88 82 ASN A O 1
ATOM 645 N N . PHE A 1 83 ? -5.109 4.716 2.440 1.00 94.94 83 PHE A N 1
ATOM 646 C CA . PHE A 1 83 ? -5.366 4.176 3.779 1.00 94.94 83 PHE A CA 1
ATOM 647 C C . PHE A 1 83 ? -4.861 5.068 4.907 1.00 94.94 83 PHE A C 1
ATOM 649 O O . PHE A 1 83 ? -5.579 5.225 5.893 1.00 94.94 83 PHE A O 1
ATOM 656 N N . SER A 1 84 ? -3.685 5.696 4.777 1.00 92.25 84 SER A N 1
ATOM 657 C CA . SER A 1 84 ? -3.075 6.446 5.887 1.00 92.25 84 SER A CA 1
ATOM 658 C C . SER A 1 84 ? -3.991 7.488 6.544 1.00 92.25 84 SER A C 1
ATOM 660 O O . SER A 1 84 ? -4.046 7.479 7.771 1.00 92.25 84 SER A O 1
ATOM 662 N N . PRO A 1 85 ? -4.747 8.346 5.823 1.00 94.19 85 PRO A N 1
ATOM 663 C CA . PRO A 1 85 ? -5.623 9.321 6.479 1.00 94.19 85 PRO A CA 1
ATOM 664 C C . PRO A 1 85 ? -6.660 8.668 7.398 1.00 94.19 85 PRO A C 1
ATOM 666 O O . PRO A 1 85 ? -6.860 9.112 8.525 1.00 94.19 85 PRO A O 1
ATOM 669 N N . TRP A 1 86 ? -7.280 7.580 6.937 1.00 94.06 86 TRP A N 1
ATOM 670 C CA . TRP A 1 86 ? -8.274 6.852 7.719 1.00 94.06 86 TRP A CA 1
ATOM 671 C C . TRP A 1 86 ? -7.617 6.064 8.858 1.00 94.06 86 TRP A C 1
ATOM 673 O O . TRP A 1 86 ? -8.078 6.133 9.991 1.00 94.06 86 TRP A O 1
ATOM 683 N N . ILE A 1 87 ? -6.500 5.381 8.599 1.00 92.50 87 ILE A N 1
ATOM 684 C CA . ILE A 1 87 ? -5.794 4.581 9.610 1.00 92.50 87 ILE A CA 1
ATOM 685 C C . ILE A 1 87 ? -5.317 5.445 10.776 1.00 92.50 87 ILE A C 1
ATOM 687 O O . ILE A 1 87 ? -5.471 5.053 11.930 1.00 92.50 87 ILE A O 1
ATOM 691 N N . GLN A 1 88 ? -4.802 6.644 10.500 1.00 93.00 88 GLN A N 1
ATOM 692 C CA . GLN A 1 88 ? -4.372 7.556 11.560 1.00 93.00 88 GLN A CA 1
ATOM 693 C C . GLN A 1 88 ? -5.539 8.001 12.451 1.00 93.00 88 GLN A C 1
ATOM 695 O O . GLN A 1 88 ? -5.393 8.068 13.667 1.00 93.00 88 GLN A O 1
ATOM 700 N N . GLN A 1 89 ? -6.726 8.213 11.876 1.00 93.31 89 GLN A N 1
ATOM 701 C CA . GLN A 1 89 ? -7.937 8.516 12.649 1.00 93.31 89 GLN A CA 1
ATOM 702 C C . GLN A 1 89 ? -8.418 7.332 13.505 1.00 93.31 89 GLN A C 1
ATOM 704 O O . GLN A 1 89 ? -9.164 7.534 14.458 1.00 93.31 89 GLN A O 1
ATOM 709 N N . HIS A 1 90 ? -7.978 6.108 13.196 1.00 91.50 90 HIS A N 1
ATOM 710 C CA . HIS A 1 90 ? -8.412 4.874 13.857 1.00 91.50 90 HIS A CA 1
ATOM 711 C C . HIS A 1 90 ? -7.327 4.263 14.755 1.00 91.50 90 HIS A C 1
ATOM 713 O O . HIS A 1 90 ? -7.388 3.084 15.098 1.00 91.50 90 HIS A O 1
ATOM 719 N N . GLY A 1 91 ? -6.373 5.087 15.202 1.00 89.44 91 GLY A N 1
ATOM 720 C CA . GLY A 1 91 ? -5.342 4.703 16.168 1.00 89.44 91 GLY A CA 1
ATOM 721 C C . GLY A 1 91 ? -4.111 4.042 15.553 1.00 89.44 91 GLY A C 1
ATOM 722 O O . GLY A 1 91 ? -3.387 3.347 16.255 1.00 89.44 91 GLY A O 1
ATOM 723 N N . GLY A 1 92 ? -3.868 4.270 14.261 1.00 92.44 92 GLY A N 1
ATOM 724 C CA . GLY A 1 92 ? -2.636 3.867 13.595 1.00 92.44 92 GLY A CA 1
ATOM 725 C C . GLY A 1 92 ? -2.643 2.430 13.076 1.00 92.44 92 GLY A C 1
ATOM 726 O O . GLY A 1 92 ? -3.606 1.674 13.222 1.00 92.44 92 GLY A O 1
ATOM 727 N N . TRP A 1 93 ? -1.545 2.071 12.409 1.00 90.25 93 TRP A N 1
ATOM 728 C CA . TRP A 1 93 ? -1.393 0.785 11.727 1.00 90.25 93 TRP A CA 1
ATOM 729 C C . TRP A 1 93 ? -1.439 -0.402 12.689 1.00 90.25 93 TRP A C 1
ATOM 731 O O . TRP A 1 93 ? -2.080 -1.395 12.370 1.00 90.25 93 TRP A O 1
ATOM 741 N N . GLU A 1 94 ? -0.827 -0.280 13.867 1.00 88.81 94 GLU A N 1
ATOM 742 C CA . GLU A 1 94 ? -0.797 -1.333 14.891 1.00 88.81 94 GLU A CA 1
ATOM 743 C C . GLU A 1 94 ? -2.208 -1.735 15.321 1.00 88.81 94 GLU A C 1
ATOM 745 O O . GLU A 1 94 ? -2.568 -2.910 15.276 1.00 88.81 94 GLU A O 1
ATOM 750 N N . LYS A 1 95 ? -3.047 -0.742 15.642 1.00 86.94 95 LYS A N 1
ATOM 751 C CA . LYS A 1 95 ? -4.424 -0.971 16.080 1.00 86.94 95 LYS A CA 1
ATOM 752 C C . LYS A 1 95 ? -5.310 -1.521 14.966 1.00 86.94 95 LYS A C 1
ATOM 754 O O . LYS A 1 95 ? -6.109 -2.417 15.212 1.00 86.94 95 LYS A O 1
ATOM 759 N N . VAL A 1 96 ? -5.180 -0.989 13.749 1.00 89.12 96 VAL A N 1
ATOM 760 C CA . VAL A 1 96 ? -5.999 -1.407 12.598 1.00 89.12 96 VAL A CA 1
ATOM 761 C C . VAL A 1 96 ? -5.629 -2.807 12.106 1.00 89.12 96 VAL A C 1
ATOM 763 O O . VAL A 1 96 ? -6.509 -3.551 11.683 1.00 89.12 96 VAL A O 1
ATOM 766 N N . LEU A 1 97 ? -4.344 -3.166 12.141 1.00 86.50 97 LEU A N 1
ATOM 767 C CA . LEU A 1 97 ? -3.865 -4.481 11.712 1.00 86.50 97 LEU A CA 1
ATOM 768 C C . LEU A 1 97 ? -3.839 -5.512 12.847 1.00 86.50 97 LEU A C 1
ATOM 770 O O . LEU A 1 97 ? -3.554 -6.677 12.585 1.00 86.50 97 LEU A O 1
ATOM 774 N N . GLY A 1 98 ? -4.134 -5.108 14.086 1.00 83.12 98 GLY A N 1
ATOM 775 C CA . GLY A 1 98 ? -4.087 -5.996 15.247 1.00 83.12 98 GLY A CA 1
ATOM 776 C C . GLY A 1 98 ? -2.681 -6.525 15.536 1.00 83.12 98 GLY A C 1
ATOM 777 O O . GLY A 1 98 ? -2.542 -7.651 16.008 1.00 83.12 98 GLY A O 1
ATOM 778 N N . ILE A 1 99 ? -1.642 -5.741 15.225 1.00 79.19 99 ILE A N 1
ATOM 779 C CA . ILE A 1 99 ? -0.252 -6.106 15.516 1.00 79.19 99 ILE A CA 1
ATOM 780 C C . ILE A 1 99 ? -0.064 -5.929 17.023 1.00 79.19 99 ILE A C 1
ATOM 782 O O . ILE A 1 99 ? 0.085 -4.810 17.509 1.00 79.19 99 ILE A O 1
ATOM 786 N N . ALA A 1 100 ? -0.139 -7.029 17.771 1.00 64.88 100 ALA A N 1
ATOM 787 C CA . ALA A 1 100 ? 0.243 -7.035 19.174 1.00 64.88 100 ALA A CA 1
ATOM 788 C C . ALA A 1 100 ? 1.762 -6.849 19.271 1.00 64.88 100 ALA A C 1
ATOM 790 O O . ALA A 1 100 ? 2.518 -7.497 18.546 1.00 64.88 100 ALA A O 1
ATOM 791 N N . HIS A 1 101 ? 2.205 -5.963 20.159 1.00 57.47 101 HIS A N 1
ATOM 792 C CA . HIS A 1 101 ? 3.614 -5.858 20.503 1.00 57.47 101 HIS A CA 1
ATOM 793 C C . HIS A 1 101 ? 3.951 -7.082 21.365 1.00 57.47 101 HIS A C 1
ATOM 795 O O . HIS A 1 101 ? 3.686 -7.089 22.564 1.00 57.47 101 HIS A O 1
ATOM 801 N N . GLU A 1 102 ? 4.462 -8.155 20.762 1.00 56.06 102 GLU A N 1
ATOM 802 C CA . GLU A 1 102 ? 5.236 -9.119 21.541 1.00 56.06 102 GLU A CA 1
ATOM 803 C C . GLU A 1 102 ? 6.542 -8.403 21.901 1.00 56.06 102 GLU A C 1
ATOM 805 O O . GLU A 1 102 ? 7.382 -8.128 21.042 1.00 56.06 102 GLU A O 1
ATOM 810 N N . GLU A 1 103 ? 6.653 -7.974 23.157 1.00 49.44 103 GLU A N 1
ATOM 811 C CA . GLU A 1 103 ? 7.935 -7.600 23.741 1.00 49.44 103 GLU A CA 1
ATOM 812 C C . GLU A 1 103 ? 8.805 -8.862 23.727 1.00 49.44 103 GLU A C 1
ATOM 814 O O . GLU A 1 103 ? 8.479 -9.867 24.357 1.00 49.44 103 GLU A O 1
ATOM 819 N N . VAL A 1 104 ? 9.864 -8.844 22.918 1.00 54.28 104 VAL A N 1
ATOM 820 C CA . VAL A 1 104 ? 10.896 -9.881 22.947 1.00 54.28 104 VAL A CA 1
ATOM 821 C C . VAL A 1 104 ? 11.781 -9.567 24.151 1.00 54.28 104 VAL A C 1
ATOM 823 O O . VAL A 1 104 ? 12.656 -8.706 24.048 1.00 54.28 104 VAL A O 1
ATOM 826 N N . ASP A 1 105 ? 11.486 -10.213 25.279 1.00 43.44 105 ASP A N 1
ATOM 827 C CA . ASP A 1 105 ? 12.368 -10.309 26.456 1.00 43.44 105 ASP A CA 1
ATOM 828 C C . ASP A 1 105 ? 13.553 -11.259 26.186 1.00 43.44 105 ASP A C 1
ATOM 830 O O . ASP A 1 105 ? 13.339 -12.329 25.560 1.00 43.44 105 ASP A O 1
#

Radius of gyration: 15.27 Å; chains: 1; bounding box: 36×28×48 Å

pLDDT: mean 81.94, std 14.54, range [43.44, 97.44]